Protein AF-A0A348MVX5-F1 (afdb_monomer_lite)

Foldseek 3Di:
DPPPVPQPVVLLVQLLVQLLLQLLLLVLVVVVVVCVVVVNDDDPVNSVVSSVVSSVVCCVPVSVLLSVLLVVLVVVLVVVLLPPLDDPVVSLVSLLQSQLVSQLVVVVVCCVVVVDPDPVVCPPVVSVSSSVSSNVSSNSSSDDDVPDDPCPPPD

Secondary structure (DSSP, 8-state):
---GGGS-HHHHHHHHHHHHHHHHHHHHHHHHHHHHHTT----HHHHHHHHHHHHHHHIIIIIHHHHHHHHHHHHHHHHHHHTS---HHHHHHHHHHHHHHHHHHHHHHHHHHH-----GGGTTHHHHHHHHHHHHHHHHHHS--SS--------

pLDDT: mean 81.34, std 16.55, range [40.72, 96.12]

Structure (mmCIF, N/CA/C/O backbone):
data_AF-A0A348MVX5-F1
#
_entry.id   AF-A0A348MVX5-F1
#
loop_
_atom_site.group_PDB
_atom_site.id
_atom_site.type_symbol
_atom_site.label_atom_id
_atom_site.label_alt_id
_atom_site.label_comp_id
_atom_site.label_asym_id
_atom_site.label_entity_id
_atom_site.label_seq_id
_atom_site.pdbx_PDB_ins_code
_atom_site.Cartn_x
_atom_site.Cartn_y
_atom_site.Cartn_z
_atom_site.occupancy
_atom_site.B_iso_or_equiv
_atom_site.auth_seq_id
_atom_site.auth_comp_id
_atom_site.auth_asym_id
_atom_site.auth_atom_id
_atom_site.pdbx_PDB_model_num
ATOM 1 N N . MET A 1 1 ? -25.251 -5.524 16.983 1.00 43.31 1 MET A N 1
ATOM 2 C CA . MET A 1 1 ? -24.558 -5.622 15.680 1.00 43.31 1 MET A CA 1
ATOM 3 C C . MET A 1 1 ? -24.468 -4.227 15.075 1.00 43.31 1 MET A C 1
ATOM 5 O O . MET A 1 1 ? -25.504 -3.658 14.758 1.00 43.31 1 MET A O 1
ATOM 9 N N . ARG A 1 2 ? -23.276 -3.622 14.963 1.00 45.41 2 ARG A N 1
ATOM 10 C CA . ARG A 1 2 ? -23.129 -2.445 14.089 1.00 45.41 2 ARG A CA 1
ATOM 11 C C . ARG A 1 2 ? -23.274 -2.975 12.668 1.00 45.41 2 ARG A C 1
ATOM 13 O O . ARG A 1 2 ? -22.504 -3.843 12.274 1.00 45.41 2 ARG A O 1
ATOM 20 N N . ASN A 1 3 ? -24.299 -2.515 11.963 1.00 45.69 3 ASN A N 1
ATOM 21 C CA . ASN A 1 3 ? -24.556 -2.868 10.574 1.00 45.69 3 ASN A CA 1
ATOM 22 C C . ASN A 1 3 ? -23.247 -2.810 9.769 1.00 45.69 3 ASN A C 1
ATOM 24 O O . ASN A 1 3 ? -22.631 -1.748 9.690 1.00 45.69 3 ASN A O 1
ATOM 28 N N . ILE A 1 4 ? -22.822 -3.934 9.181 1.00 52.53 4 ILE A N 1
ATOM 29 C CA . ILE A 1 4 ? -21.661 -4.003 8.270 1.00 52.53 4 ILE A CA 1
ATOM 30 C C . ILE A 1 4 ? -21.819 -2.994 7.118 1.00 52.53 4 ILE A C 1
ATOM 32 O O . ILE A 1 4 ? -20.840 -2.456 6.612 1.00 52.53 4 ILE A O 1
ATOM 36 N N . THR A 1 5 ? -23.058 -2.634 6.774 1.00 54.22 5 THR A N 1
ATOM 37 C CA . THR A 1 5 ? -23.395 -1.572 5.818 1.00 54.22 5 THR A CA 1
ATOM 38 C C . THR A 1 5 ? -22.949 -0.163 6.236 1.00 54.22 5 THR A C 1
ATOM 40 O O . THR A 1 5 ? -22.875 0.709 5.379 1.00 54.22 5 THR A O 1
ATOM 43 N N . LEU A 1 6 ? -22.580 0.074 7.502 1.00 62.56 6 LEU A N 1
ATOM 44 C CA . LEU A 1 6 ? -21.971 1.329 7.974 1.00 62.56 6 LEU A CA 1
ATOM 45 C C . LEU A 1 6 ? -20.436 1.336 7.858 1.00 62.56 6 LEU A C 1
ATOM 47 O O . LEU A 1 6 ? -19.782 2.207 8.445 1.00 62.56 6 LEU A O 1
ATOM 51 N N . TRP A 1 7 ? -19.842 0.372 7.144 1.00 69.31 7 TRP A N 1
ATOM 52 C CA . TRP A 1 7 ? -18.416 0.409 6.835 1.00 69.31 7 TRP A CA 1
ATOM 53 C C . TRP A 1 7 ? -18.081 1.714 6.104 1.00 69.31 7 TRP A C 1
ATOM 55 O O . TRP A 1 7 ? -18.845 2.145 5.235 1.00 69.31 7 TRP A O 1
ATOM 65 N N . PRO A 1 8 ? -16.965 2.387 6.428 1.00 80.62 8 PRO A N 1
ATOM 66 C CA . PRO A 1 8 ? -16.646 3.664 5.816 1.00 80.62 8 PRO A CA 1
ATOM 67 C C . PRO A 1 8 ? -16.098 3.473 4.392 1.00 80.62 8 PRO A C 1
ATOM 69 O O . PRO A 1 8 ? -14.918 3.706 4.131 1.00 80.62 8 PRO A O 1
ATOM 72 N N . TRP A 1 9 ? -16.962 3.077 3.455 1.00 85.62 9 TRP A N 1
ATOM 73 C CA . TRP A 1 9 ? -16.619 2.789 2.060 1.00 85.62 9 TRP A CA 1
ATOM 74 C C . TRP A 1 9 ? -15.849 3.930 1.393 1.00 85.62 9 TRP A C 1
ATOM 76 O O . TRP A 1 9 ? -14.855 3.691 0.721 1.00 85.62 9 TRP A O 1
ATOM 86 N N . TRP A 1 10 ? -16.202 5.186 1.670 1.00 86.88 10 TRP A N 1
ATOM 87 C CA . TRP A 1 10 ? -15.455 6.340 1.160 1.00 86.88 10 TRP A CA 1
ATOM 88 C C . TRP A 1 10 ? -14.022 6.461 1.713 1.00 86.88 10 TRP A C 1
ATOM 90 O O . TRP A 1 10 ? -13.110 6.938 1.033 1.00 86.88 10 TRP A O 1
ATOM 100 N N . ARG A 1 11 ? -13.792 6.045 2.966 1.00 87.50 11 ARG A N 1
ATOM 101 C CA . ARG A 1 11 ? -12.440 5.987 3.552 1.00 87.50 11 ARG A CA 1
ATOM 102 C C . ARG A 1 11 ? -11.658 4.840 2.923 1.00 87.50 11 ARG A C 1
ATOM 104 O O . ARG A 1 11 ? -10.506 5.040 2.561 1.00 87.50 11 ARG A O 1
ATOM 111 N N . PHE A 1 12 ? -12.314 3.698 2.725 1.00 91.31 12 PHE A N 1
ATOM 112 C CA . PHE A 1 12 ? -11.741 2.541 2.047 1.00 91.31 12 PHE A CA 1
ATOM 113 C C . PHE A 1 12 ? -11.307 2.870 0.613 1.00 91.31 12 PHE A C 1
ATOM 115 O O . PHE A 1 12 ? -10.137 2.702 0.301 1.00 91.31 12 PHE A O 1
ATOM 122 N N . ILE A 1 13 ? -12.199 3.411 -0.226 1.00 93.00 13 ILE A N 1
ATOM 123 C CA . ILE A 1 13 ? -11.910 3.696 -1.642 1.00 93.00 13 ILE A CA 1
ATOM 124 C C . ILE A 1 13 ? -10.718 4.648 -1.779 1.00 93.00 13 ILE A C 1
ATOM 126 O O . ILE A 1 13 ? -9.829 4.402 -2.585 1.00 93.00 13 ILE A O 1
ATOM 130 N N . ARG A 1 14 ? -10.653 5.711 -0.969 1.00 92.81 14 ARG A N 1
ATOM 131 C CA . ARG A 1 14 ? -9.530 6.662 -1.025 1.00 92.81 14 ARG A CA 1
ATOM 132 C C . ARG A 1 14 ? -8.220 6.055 -0.546 1.00 92.81 14 ARG A C 1
ATOM 134 O O . ARG A 1 14 ? -7.191 6.300 -1.163 1.00 92.81 14 ARG A O 1
ATOM 141 N N . ALA A 1 15 ? -8.261 5.283 0.537 1.00 94.06 15 ALA A N 1
ATOM 142 C CA . ALA A 1 15 ? -7.083 4.597 1.049 1.00 94.06 15 ALA A CA 1
ATOM 143 C C . ALA A 1 15 ? -6.556 3.577 0.033 1.00 94.06 15 ALA A C 1
ATOM 145 O O . ALA A 1 15 ? -5.376 3.603 -0.294 1.00 94.06 15 ALA A O 1
ATOM 146 N N . TRP A 1 16 ? -7.445 2.754 -0.527 1.00 96.00 16 TRP A N 1
ATOM 147 C CA . TRP A 1 16 ? -7.138 1.812 -1.598 1.00 96.00 16 TRP A CA 1
ATOM 148 C C . TRP A 1 16 ? -6.524 2.513 -2.811 1.00 96.00 16 TRP A C 1
ATOM 150 O O . TRP A 1 16 ? -5.440 2.135 -3.243 1.00 96.00 16 TRP A O 1
ATOM 160 N N . PHE A 1 17 ? -7.182 3.551 -3.331 1.00 95.81 17 PHE A N 1
ATOM 161 C CA . PHE A 1 17 ? -6.724 4.264 -4.520 1.00 95.81 17 PHE A CA 1
ATOM 162 C C . PHE A 1 17 ? -5.351 4.912 -4.308 1.00 95.81 17 PHE A C 1
ATOM 164 O O . PHE A 1 17 ? -4.493 4.856 -5.191 1.00 95.81 17 PHE A O 1
ATOM 171 N N . LEU A 1 18 ? -5.116 5.478 -3.120 1.00 95.94 18 LEU A N 1
ATOM 172 C CA . LEU A 1 18 ? -3.822 6.038 -2.740 1.00 95.94 18 LEU A CA 1
ATOM 173 C C . LEU A 1 18 ? -2.747 4.950 -2.625 1.00 95.94 18 LEU A C 1
ATOM 175 O O . LEU A 1 18 ? -1.680 5.100 -3.215 1.00 95.94 18 LEU A O 1
ATOM 179 N N . THR A 1 19 ? -3.027 3.850 -1.916 1.00 96.12 19 THR A N 1
ATOM 180 C CA . THR A 1 19 ? -2.102 2.712 -1.806 1.00 96.12 19 THR A CA 1
ATOM 181 C C . THR A 1 19 ? -1.754 2.161 -3.179 1.00 96.12 19 THR A C 1
ATOM 183 O O . THR A 1 19 ? -0.575 2.017 -3.475 1.00 96.12 19 THR A O 1
ATOM 186 N N . PHE A 1 20 ? -2.752 1.905 -4.028 1.00 95.75 20 PHE A N 1
ATOM 187 C CA . PHE A 1 20 ? -2.557 1.421 -5.392 1.00 95.75 20 PHE A CA 1
ATOM 188 C C . PHE A 1 20 ? -1.690 2.376 -6.214 1.00 95.75 20 PHE A C 1
ATOM 190 O O . PHE A 1 20 ? -0.718 1.946 -6.828 1.00 95.75 20 PHE A O 1
ATOM 197 N N . THR A 1 21 ? -2.003 3.673 -6.191 1.00 96.12 21 THR A N 1
ATOM 198 C CA . THR A 1 21 ? -1.264 4.674 -6.969 1.00 96.12 21 THR A CA 1
ATOM 199 C C . THR A 1 21 ? 0.197 4.732 -6.540 1.00 96.12 21 THR A C 1
ATOM 201 O O . THR A 1 21 ? 1.087 4.632 -7.383 1.00 96.12 21 THR A O 1
ATOM 204 N N . LEU A 1 22 ? 0.458 4.818 -5.232 1.00 95.19 22 LEU A N 1
ATOM 205 C CA . LEU A 1 22 ? 1.821 4.840 -4.702 1.00 95.19 22 LEU A CA 1
ATOM 206 C C . LEU A 1 22 ? 2.564 3.534 -4.998 1.00 95.19 22 LEU A C 1
ATOM 208 O O . LEU A 1 22 ? 3.701 3.583 -5.453 1.00 95.19 22 LEU A O 1
ATOM 212 N N . ALA A 1 23 ? 1.914 2.386 -4.796 1.00 92.56 23 ALA A N 1
ATOM 213 C CA . ALA A 1 23 ? 2.481 1.066 -5.053 1.00 92.56 23 ALA A CA 1
ATOM 214 C C . ALA A 1 23 ? 2.851 0.875 -6.531 1.00 92.56 23 ALA A C 1
ATOM 216 O O . ALA A 1 23 ? 3.953 0.422 -6.840 1.00 92.56 23 ALA A O 1
ATOM 217 N N . SER A 1 24 ? 1.958 1.261 -7.447 1.00 92.94 24 SER A N 1
ATOM 218 C CA . SER A 1 24 ? 2.185 1.181 -8.891 1.00 92.94 24 SER A CA 1
ATOM 219 C C . SER A 1 24 ? 3.335 2.087 -9.322 1.00 92.94 24 SER A C 1
ATOM 221 O O . SER A 1 24 ? 4.240 1.638 -10.017 1.00 92.94 24 SER A O 1
ATOM 223 N N . MET A 1 25 ? 3.344 3.347 -8.876 1.00 92.88 25 MET A N 1
ATOM 224 C CA . MET A 1 25 ? 4.422 4.282 -9.205 1.00 92.88 25 MET A CA 1
ATOM 225 C C . MET A 1 25 ? 5.763 3.814 -8.636 1.00 92.88 25 MET A C 1
ATOM 227 O O . MET A 1 25 ? 6.770 3.834 -9.340 1.00 92.88 25 MET A O 1
ATOM 231 N N . ALA A 1 26 ? 5.781 3.362 -7.380 1.00 91.19 26 ALA A N 1
ATOM 232 C CA . ALA A 1 26 ? 6.964 2.808 -6.735 1.00 91.19 26 ALA A CA 1
ATOM 233 C C . ALA A 1 26 ? 7.507 1.602 -7.508 1.00 91.19 26 ALA A C 1
ATOM 235 O O . ALA A 1 26 ? 8.706 1.542 -7.766 1.00 91.19 26 ALA A O 1
ATOM 236 N N . HIS A 1 27 ? 6.631 0.683 -7.923 1.00 87.56 27 HIS A N 1
ATOM 237 C CA . HIS A 1 27 ? 6.994 -0.489 -8.714 1.00 87.56 27 HIS A CA 1
ATOM 238 C C . HIS A 1 27 ? 7.667 -0.090 -10.034 1.00 87.56 27 HIS A C 1
ATOM 240 O O . HIS A 1 27 ? 8.786 -0.523 -10.309 1.00 87.56 27 HIS A O 1
ATOM 246 N N . THR A 1 28 ? 7.046 0.803 -10.811 1.00 89.62 28 THR A N 1
ATOM 247 C CA . THR A 1 28 ? 7.615 1.266 -12.083 1.00 89.62 28 THR A CA 1
ATOM 248 C C . THR A 1 28 ? 8.943 1.987 -11.880 1.00 89.62 28 THR A C 1
ATOM 250 O O . THR A 1 28 ? 9.933 1.654 -12.526 1.00 89.62 28 THR A O 1
ATOM 253 N N . GLN A 1 29 ? 9.017 2.951 -10.956 1.00 90.19 29 GLN A N 1
ATOM 254 C CA . GLN A 1 29 ? 10.250 3.716 -10.738 1.00 90.19 29 GLN A CA 1
ATOM 255 C C . GLN A 1 29 ? 11.397 2.843 -10.237 1.00 90.19 29 GLN A C 1
ATOM 257 O O . GLN A 1 29 ? 12.549 3.058 -10.618 1.00 90.19 29 GLN A O 1
ATOM 262 N N . PHE A 1 30 ? 11.082 1.838 -9.427 1.00 87.12 30 PHE A N 1
ATOM 263 C CA . PHE A 1 30 ? 12.055 0.881 -8.944 1.00 87.12 30 PHE A CA 1
ATOM 264 C C . PHE A 1 30 ? 12.583 -0.020 -10.072 1.00 87.12 30 PHE A C 1
ATOM 266 O O . PHE A 1 30 ? 13.798 -0.171 -10.207 1.00 87.12 30 PHE A O 1
ATOM 273 N N . ASN A 1 31 ? 11.710 -0.527 -10.947 1.00 85.62 31 ASN A N 1
ATOM 274 C CA . ASN A 1 31 ? 12.122 -1.296 -12.126 1.00 85.62 31 ASN A CA 1
ATOM 275 C C . ASN A 1 31 ? 12.993 -0.450 -13.068 1.00 85.62 31 ASN A C 1
ATOM 277 O O . ASN A 1 31 ? 14.055 -0.890 -13.504 1.00 85.62 31 ASN A O 1
ATOM 281 N N . LEU A 1 32 ? 12.610 0.806 -13.311 1.00 87.50 32 LEU A N 1
ATOM 282 C CA . LEU A 1 32 ? 13.391 1.747 -14.119 1.00 87.50 32 LEU A CA 1
ATOM 283 C C . LEU A 1 32 ? 14.755 2.070 -13.501 1.00 87.50 32 LEU A C 1
ATOM 285 O O . LEU A 1 32 ? 15.733 2.284 -14.215 1.00 87.50 32 LEU A O 1
ATOM 289 N 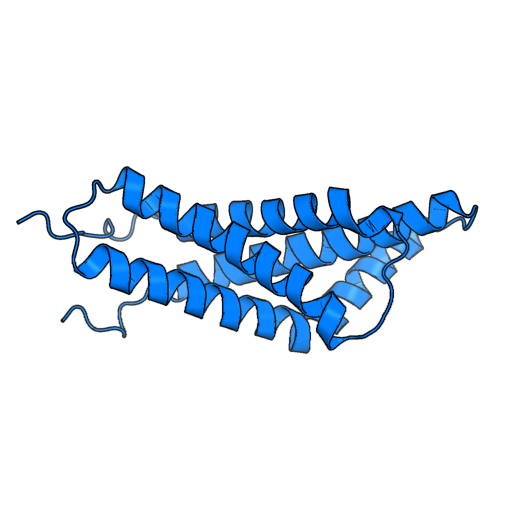N . TRP A 1 33 ? 14.839 2.131 -12.172 1.00 84.75 33 TRP A N 1
ATOM 290 C CA . TRP A 1 33 ? 16.110 2.296 -11.474 1.00 84.75 33 TRP A CA 1
ATOM 291 C C . TRP A 1 33 ? 17.019 1.073 -11.641 1.00 84.75 33 TRP A C 1
ATOM 293 O O . TRP A 1 33 ? 18.223 1.234 -11.824 1.00 84.75 33 TRP A O 1
ATOM 303 N N . GLN A 1 34 ? 16.460 -0.140 -11.651 1.00 82.31 34 GLN A N 1
ATOM 304 C CA . GLN A 1 34 ? 17.231 -1.350 -11.939 1.00 82.31 34 GLN A CA 1
ATOM 305 C C . GLN A 1 34 ? 17.736 -1.402 -13.382 1.00 82.31 34 GLN A C 1
ATOM 307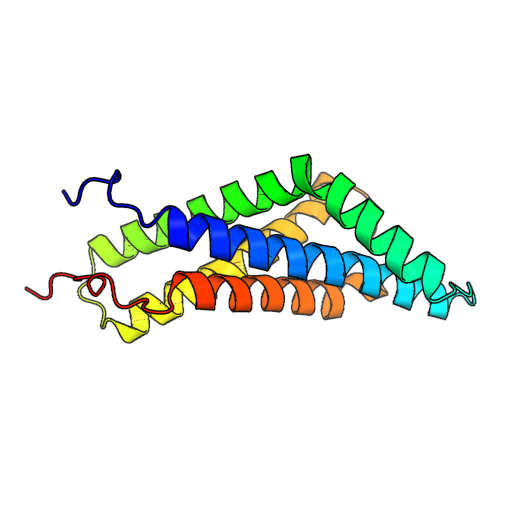 O O . GLN A 1 34 ? 18.884 -1.785 -13.593 1.00 82.31 34 GLN A O 1
ATOM 312 N N . LEU A 1 35 ? 16.935 -0.960 -14.357 1.00 83.88 35 LEU A N 1
ATOM 313 C CA . LEU A 1 35 ? 17.378 -0.845 -15.753 1.00 83.88 35 LEU A CA 1
ATOM 314 C C . LEU A 1 35 ? 18.575 0.107 -15.899 1.00 83.88 35 LEU A C 1
ATOM 316 O O . LEU A 1 35 ? 19.514 -0.186 -16.633 1.00 83.88 35 LEU A O 1
ATOM 320 N N . GLY A 1 36 ? 18.604 1.194 -15.124 1.00 83.31 36 GLY A N 1
ATOM 321 C CA . GLY A 1 36 ? 19.754 2.100 -15.090 1.00 83.31 36 GLY A CA 1
ATOM 322 C C . GLY A 1 36 ? 21.048 1.452 -14.576 1.00 83.31 36 GLY A C 1
ATOM 323 O O . GLY A 1 36 ? 22.129 1.897 -14.939 1.00 83.31 36 GLY A O 1
ATOM 324 N N . LYS A 1 37 ? 20.971 0.383 -13.769 1.00 83.75 37 LYS A N 1
ATOM 325 C CA . LYS A 1 37 ? 22.164 -0.351 -13.300 1.00 83.75 37 LYS A CA 1
ATOM 326 C C . LYS A 1 37 ? 22.789 -1.247 -14.364 1.00 83.75 37 LYS A C 1
ATOM 328 O O . LYS A 1 37 ? 23.947 -1.620 -14.221 1.00 83.75 37 LYS A O 1
ATOM 333 N N . VAL A 1 38 ? 22.023 -1.609 -15.390 1.00 85.81 38 VAL A 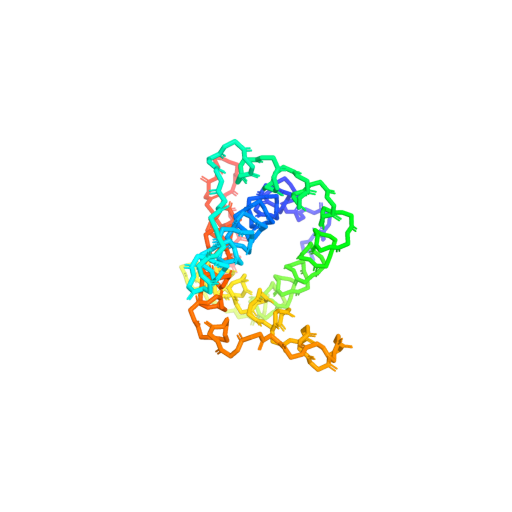N 1
ATOM 334 C CA . VAL A 1 38 ? 22.487 -2.402 -16.539 1.00 85.81 38 VAL A CA 1
ATOM 335 C C . VAL A 1 38 ? 22.725 -1.519 -17.769 1.00 85.81 38 VAL A C 1
ATOM 337 O O . VAL A 1 38 ? 22.693 -2.004 -18.893 1.00 85.81 38 VAL A O 1
ATOM 340 N N . ASP A 1 39 ? 22.954 -0.222 -17.535 1.00 82.44 39 ASP A N 1
ATOM 341 C CA . ASP A 1 39 ? 23.290 0.802 -18.532 1.00 82.44 39 ASP A CA 1
ATOM 342 C C . ASP A 1 39 ? 22.216 1.028 -19.616 1.00 82.44 39 ASP A C 1
ATOM 344 O O . ASP A 1 39 ? 22.480 1.505 -20.718 1.00 82.44 39 ASP A O 1
ATOM 348 N N . ILE A 1 40 ? 20.955 0.719 -19.290 1.00 83.81 40 ILE A N 1
ATOM 349 C CA . ILE A 1 40 ? 19.811 1.043 -20.145 1.00 83.81 40 ILE A CA 1
ATOM 350 C C . ILE A 1 40 ? 19.323 2.446 -19.782 1.00 83.81 40 ILE A C 1
ATOM 352 O O . ILE A 1 40 ? 18.645 2.663 -18.771 1.00 83.81 40 ILE A O 1
ATOM 356 N N . ALA A 1 41 ? 19.654 3.416 -20.632 1.00 85.00 41 ALA A N 1
ATOM 357 C CA . ALA A 1 41 ? 19.205 4.792 -20.479 1.00 85.00 41 ALA A CA 1
ATOM 358 C C . ALA A 1 41 ? 17.713 4.931 -20.834 1.00 85.00 41 ALA A C 1
ATOM 360 O O . ALA A 1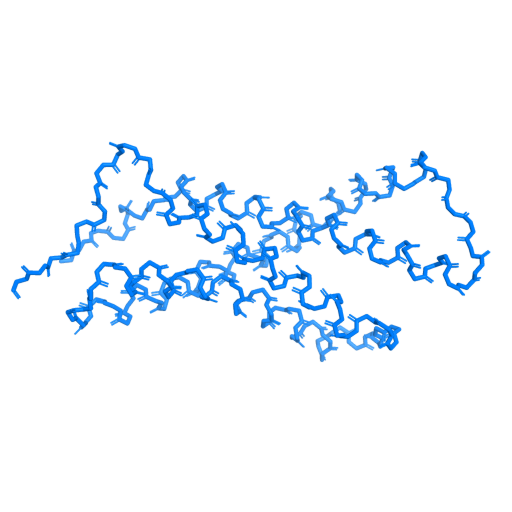 41 ? 17.303 4.725 -21.975 1.00 85.00 41 ALA A O 1
ATOM 361 N N . VAL A 1 42 ? 16.899 5.336 -19.854 1.00 87.12 42 VAL A N 1
ATOM 362 C CA . VAL A 1 42 ? 15.480 5.670 -20.049 1.00 87.12 42 VAL A CA 1
ATOM 363 C C . VAL A 1 42 ? 15.288 7.168 -19.842 1.00 87.12 42 VAL A C 1
ATOM 365 O O . VAL A 1 42 ? 15.503 7.683 -18.742 1.00 87.12 42 VAL A O 1
ATOM 368 N N . SER A 1 43 ? 14.868 7.871 -20.894 1.00 91.81 43 SER A N 1
ATOM 369 C CA . SER A 1 43 ? 14.599 9.314 -20.847 1.00 91.81 43 SER A CA 1
ATOM 370 C C . SER A 1 43 ? 13.439 9.652 -19.904 1.00 91.81 43 SER A C 1
ATOM 372 O O . SER A 1 43 ? 12.545 8.836 -19.677 1.00 91.81 43 SER A O 1
ATOM 374 N N . LEU A 1 44 ? 13.398 10.884 -19.385 1.00 89.31 44 LEU A N 1
ATOM 375 C CA . LEU A 1 44 ? 12.332 11.328 -18.475 1.00 89.31 44 LEU A CA 1
ATOM 376 C C . LEU A 1 44 ? 10.928 11.159 -19.085 1.00 89.31 44 LEU A C 1
ATOM 378 O O . LEU A 1 44 ? 10.017 10.681 -18.411 1.00 89.31 44 LEU A O 1
ATOM 382 N N . ASN A 1 45 ? 10.773 11.472 -20.374 1.00 93.38 45 ASN A N 1
ATOM 383 C CA . ASN A 1 45 ? 9.505 11.311 -21.090 1.00 93.38 45 ASN A CA 1
ATOM 384 C C . ASN A 1 45 ? 9.064 9.842 -21.138 1.00 93.38 45 ASN A C 1
ATOM 386 O O . ASN A 1 45 ? 7.899 9.539 -20.889 1.00 93.38 45 ASN A O 1
ATOM 390 N N . GLN A 1 46 ? 10.000 8.920 -21.388 1.00 91.56 46 GLN A N 1
ATOM 391 C CA . GLN A 1 46 ? 9.719 7.484 -21.349 1.00 91.56 46 GLN A CA 1
ATOM 392 C C . GLN A 1 46 ? 9.344 7.024 -19.938 1.00 91.56 46 GLN A C 1
ATOM 394 O O . GLN A 1 46 ? 8.402 6.254 -19.795 1.00 91.56 46 GLN A O 1
ATOM 399 N N . ARG A 1 47 ? 10.004 7.534 -18.886 1.00 91.50 47 ARG A N 1
ATOM 400 C CA . ARG A 1 47 ? 9.660 7.192 -17.493 1.00 91.50 47 ARG A CA 1
ATOM 401 C C . ARG A 1 47 ? 8.223 7.577 -17.141 1.00 91.50 47 ARG A C 1
ATOM 403 O O . ARG A 1 47 ? 7.522 6.793 -16.501 1.00 91.50 47 ARG A O 1
ATOM 410 N N . ILE A 1 48 ? 7.787 8.769 -17.550 1.00 93.50 48 ILE A N 1
ATOM 411 C CA . ILE A 1 48 ? 6.416 9.247 -17.322 1.00 93.50 48 ILE A CA 1
ATOM 412 C C . ILE A 1 48 ? 5.423 8.383 -18.106 1.00 93.50 48 ILE A C 1
ATOM 414 O O . ILE A 1 48 ? 4.445 7.909 -17.529 1.00 93.50 48 ILE A O 1
ATOM 418 N N . ALA A 1 49 ? 5.702 8.120 -19.387 1.00 94.44 49 ALA A N 1
ATOM 419 C CA . ALA A 1 49 ? 4.851 7.285 -20.232 1.00 94.44 49 ALA A CA 1
ATOM 420 C C . ALA A 1 49 ? 4.704 5.858 -19.677 1.00 94.44 49 ALA A C 1
ATOM 422 O O . ALA A 1 49 ? 3.583 5.373 -19.539 1.00 94.44 49 ALA A O 1
ATOM 423 N N . MET A 1 50 ? 5.812 5.223 -19.284 1.00 92.00 50 MET A N 1
ATOM 424 C CA . MET A 1 50 ? 5.820 3.888 -18.676 1.00 92.00 50 MET A CA 1
ATOM 425 C C . MET A 1 50 ? 5.056 3.865 -17.350 1.00 92.00 50 MET A C 1
ATOM 427 O O . MET A 1 50 ? 4.290 2.944 -17.107 1.00 92.00 50 MET A O 1
ATOM 431 N N . THR A 1 51 ? 5.183 4.908 -16.521 1.00 93.38 51 THR A N 1
ATOM 432 C CA . THR A 1 51 ? 4.410 5.009 -15.268 1.00 93.38 51 THR A CA 1
ATOM 433 C C . THR A 1 51 ? 2.911 5.090 -15.533 1.00 93.38 51 THR A C 1
ATOM 435 O O . THR A 1 51 ? 2.137 4.433 -14.846 1.00 93.38 51 THR A O 1
ATOM 438 N N . GLY A 1 52 ? 2.485 5.871 -16.530 1.00 93.50 52 GLY A N 1
ATOM 439 C CA . GLY A 1 52 ? 1.073 5.961 -16.908 1.00 93.50 52 GLY A CA 1
ATOM 440 C C . GLY A 1 52 ? 0.528 4.649 -17.479 1.00 93.50 52 GLY A C 1
ATOM 441 O O . GLY A 1 52 ? -0.577 4.238 -17.126 1.00 93.50 52 GLY A O 1
ATOM 442 N N . GLN A 1 53 ? 1.313 3.976 -18.324 1.00 93.62 53 GLN A N 1
ATOM 443 C CA . GLN A 1 53 ? 0.958 2.676 -18.899 1.00 93.62 53 GLN A CA 1
ATOM 444 C C . GLN A 1 53 ? 0.845 1.594 -17.824 1.00 93.62 53 GLN A C 1
ATOM 446 O O . GLN A 1 53 ? -0.168 0.899 -17.783 1.00 93.62 53 GLN A O 1
ATOM 451 N N . ASP A 1 54 ? 1.820 1.500 -16.917 1.00 91.81 54 ASP A N 1
ATOM 452 C CA . ASP A 1 54 ? 1.778 0.567 -15.789 1.00 91.81 54 ASP A CA 1
ATOM 453 C C . ASP A 1 54 ? 0.602 0.877 -14.862 1.00 91.81 54 ASP A C 1
ATOM 455 O O . ASP A 1 54 ? -0.129 -0.030 -14.479 1.00 91.81 54 ASP A O 1
ATOM 459 N N . TRP A 1 55 ? 0.357 2.150 -14.542 1.00 93.00 55 TRP A N 1
ATOM 460 C CA . TRP A 1 55 ? -0.762 2.538 -13.682 1.00 93.00 55 TRP A CA 1
ATOM 461 C C . TRP A 1 55 ? -2.114 2.118 -14.274 1.00 93.00 55 TRP A C 1
ATOM 463 O O . TRP A 1 55 ? -2.942 1.545 -13.569 1.00 93.00 55 TRP A O 1
ATOM 473 N N . LEU A 1 56 ? -2.336 2.325 -15.577 1.00 94.44 56 LEU A N 1
ATOM 474 C CA . LEU A 1 56 ? -3.563 1.877 -16.246 1.00 94.44 56 LEU A CA 1
ATOM 475 C C . LEU A 1 56 ? -3.628 0.353 -16.395 1.00 94.44 56 LEU A C 1
ATOM 477 O O . LEU A 1 56 ? -4.688 -0.234 -16.191 1.00 94.44 56 LEU A O 1
ATOM 481 N N . GLY A 1 57 ? -2.511 -0.289 -16.738 1.00 91.44 57 GLY A N 1
ATOM 482 C CA . GLY A 1 57 ? -2.441 -1.732 -16.971 1.00 91.44 57 GLY A CA 1
ATOM 483 C C . GLY A 1 57 ? -2.575 -2.563 -15.695 1.00 91.44 57 GLY A C 1
ATOM 484 O O . GLY A 1 57 ? -3.158 -3.646 -15.722 1.00 91.44 57 GLY A O 1
ATOM 485 N N . LEU A 1 58 ? -2.084 -2.050 -14.565 1.00 90.12 58 LEU A N 1
ATOM 486 C CA . LEU A 1 58 ? -2.131 -2.721 -13.266 1.00 90.12 58 LEU A CA 1
ATOM 487 C C . LEU A 1 58 ? -3.446 -2.468 -12.517 1.00 90.12 58 LEU A C 1
ATOM 489 O O . LEU A 1 58 ? -3.808 -3.255 -11.644 1.00 90.12 58 LEU A O 1
ATOM 493 N N . LEU A 1 59 ? -4.195 -1.411 -12.840 1.00 91.56 59 LEU A N 1
ATOM 494 C CA . LEU A 1 59 ? -5.437 -1.079 -12.133 1.00 91.56 59 LEU A CA 1
ATOM 495 C C . LEU A 1 59 ? -6.470 -2.232 -12.107 1.00 91.56 59 LEU A C 1
ATOM 497 O O . LEU A 1 59 ? -6.973 -2.524 -11.019 1.00 91.56 59 LEU A O 1
ATOM 501 N N . PRO A 1 60 ? -6.783 -2.929 -13.222 1.00 91.38 60 PRO A N 1
ATOM 502 C CA . PRO A 1 60 ? -7.836 -3.948 -13.237 1.00 91.38 60 PRO A CA 1
ATOM 503 C C . PRO A 1 60 ? -7.481 -5.213 -12.453 1.00 91.38 60 PRO A C 1
ATOM 505 O O . PRO A 1 60 ? -8.361 -5.867 -11.904 1.00 91.38 60 PRO A O 1
ATOM 508 N N . THR A 1 61 ? -6.202 -5.578 -12.411 1.00 89.50 61 THR A N 1
ATOM 509 C CA . THR A 1 61 ? -5.736 -6.819 -11.783 1.00 89.50 61 THR A CA 1
ATOM 510 C C . THR A 1 61 ? -5.161 -6.527 -10.407 1.00 89.50 61 THR A C 1
ATOM 512 O O . THR A 1 61 ? -5.740 -6.885 -9.381 1.00 89.50 61 THR A O 1
ATOM 515 N N . TYR A 1 62 ? -4.043 -5.813 -10.372 1.00 86.88 62 TYR A N 1
ATOM 516 C CA . TYR A 1 62 ? -3.321 -5.492 -9.154 1.00 86.88 62 TYR A CA 1
ATOM 517 C C . TYR A 1 62 ? -4.122 -4.565 -8.234 1.00 86.88 62 TYR A C 1
ATOM 519 O O . TYR A 1 62 ? -4.184 -4.801 -7.027 1.00 86.88 62 TYR A O 1
ATOM 527 N N . GLY A 1 63 ? -4.823 -3.575 -8.795 1.00 91.69 63 GLY A N 1
ATOM 528 C CA . GLY A 1 63 ? -5.732 -2.725 -8.025 1.00 91.69 63 GLY A CA 1
ATOM 529 C C . GLY A 1 63 ? -6.823 -3.530 -7.313 1.00 91.69 63 GLY A C 1
ATOM 530 O O . GLY A 1 63 ? -7.051 -3.322 -6.121 1.00 91.69 63 GLY A O 1
ATOM 531 N N . VAL A 1 64 ? -7.445 -4.501 -7.987 1.00 94.56 64 VAL A N 1
ATOM 532 C CA . VAL A 1 64 ? -8.474 -5.370 -7.385 1.00 94.56 64 VAL A CA 1
ATOM 533 C C . VAL A 1 64 ? -7.890 -6.273 -6.295 1.00 94.56 64 VAL A C 1
ATOM 535 O O . VAL A 1 64 ? -8.499 -6.412 -5.233 1.00 94.56 64 VAL A O 1
ATOM 538 N N . ILE A 1 65 ? -6.692 -6.828 -6.502 1.00 93.38 65 ILE A N 1
ATOM 539 C CA . ILE A 1 65 ? -5.992 -7.640 -5.492 1.00 93.38 65 ILE A CA 1
ATOM 540 C C . ILE A 1 65 ? -5.706 -6.812 -4.232 1.00 93.38 65 ILE A C 1
ATOM 542 O O . ILE A 1 65 ? -5.997 -7.263 -3.123 1.00 93.38 65 ILE A O 1
ATOM 546 N N . ILE A 1 66 ? -5.202 -5.582 -4.387 1.00 94.19 66 ILE A N 1
ATOM 547 C CA . ILE A 1 66 ? -4.985 -4.653 -3.268 1.00 94.19 66 ILE A CA 1
ATOM 548 C C . ILE A 1 66 ? -6.306 -4.361 -2.550 1.00 94.19 66 ILE A C 1
ATOM 550 O O . ILE A 1 66 ? -6.346 -4.406 -1.321 1.00 94.19 66 ILE A O 1
ATOM 554 N N . ALA A 1 67 ? -7.386 -4.072 -3.283 1.00 95.69 67 ALA A N 1
ATOM 555 C CA . ALA A 1 67 ? -8.690 -3.794 -2.682 1.00 95.69 67 ALA A CA 1
ATOM 556 C C . ALA A 1 67 ? -9.180 -4.981 -1.840 1.00 95.69 67 ALA A C 1
ATOM 558 O O . ALA A 1 67 ? -9.529 -4.807 -0.671 1.00 95.69 67 ALA A O 1
ATOM 559 N N . GLY A 1 68 ? -9.165 -6.187 -2.413 1.00 95.06 68 GLY A N 1
ATOM 560 C CA . GLY A 1 68 ? -9.587 -7.408 -1.729 1.00 95.06 68 GLY A CA 1
ATOM 561 C C . GLY A 1 68 ? -8.733 -7.712 -0.500 1.00 95.06 68 GLY A C 1
ATOM 562 O O . GLY A 1 68 ? -9.271 -7.987 0.572 1.00 95.06 68 GLY A O 1
ATOM 563 N N . GLY A 1 69 ? -7.409 -7.588 -0.624 1.00 95.12 69 GLY A N 1
ATOM 564 C CA . GLY A 1 69 ? -6.482 -7.799 0.483 1.00 95.12 69 GLY A CA 1
ATOM 565 C C . GLY A 1 69 ? -6.687 -6.801 1.621 1.00 95.12 69 GLY A C 1
ATOM 566 O O . GLY A 1 69 ? -6.805 -7.213 2.772 1.00 95.12 69 GLY A O 1
ATOM 567 N N . LEU A 1 70 ? -6.771 -5.498 1.319 1.00 94.56 70 LEU A N 1
ATOM 568 C CA . LEU A 1 70 ? -6.974 -4.462 2.342 1.00 94.56 70 LEU A CA 1
ATOM 569 C C . LEU A 1 70 ? -8.318 -4.638 3.044 1.00 94.56 70 LEU A C 1
ATOM 571 O O . LEU A 1 70 ? -8.397 -4.506 4.265 1.00 94.56 70 LEU A O 1
ATOM 575 N N . LEU A 1 71 ? -9.369 -4.962 2.285 1.00 94.31 71 LEU A N 1
ATOM 576 C CA . LEU A 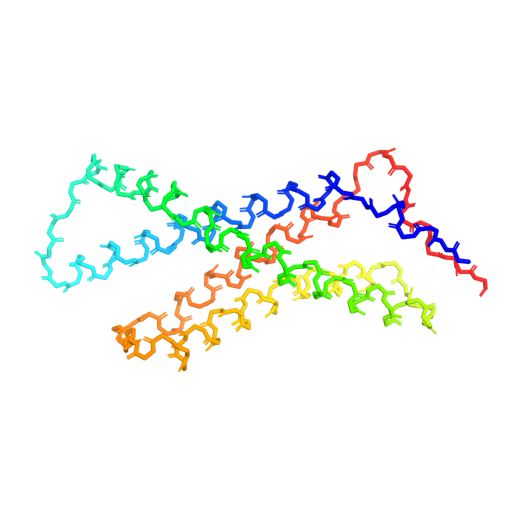1 71 ? -10.687 -5.227 2.845 1.00 94.31 71 LEU A CA 1
ATOM 577 C C . LEU A 1 71 ? -10.628 -6.409 3.815 1.00 94.31 71 LEU A C 1
ATOM 579 O O . LEU A 1 71 ? -11.097 -6.288 4.943 1.00 94.31 71 LEU A O 1
ATOM 583 N N . LEU A 1 72 ? -10.002 -7.516 3.412 1.00 93.69 72 LEU A N 1
ATOM 584 C CA . LEU A 1 72 ? -9.848 -8.698 4.255 1.00 93.69 72 LEU A CA 1
ATOM 585 C C . LEU A 1 72 ? -9.025 -8.401 5.516 1.00 93.69 72 LEU A C 1
ATOM 587 O O . LEU A 1 72 ? -9.472 -8.703 6.622 1.00 93.69 72 LEU A O 1
ATOM 591 N N . GLY A 1 73 ? -7.857 -7.769 5.372 1.00 92.31 73 GLY A N 1
ATOM 592 C CA . GLY A 1 73 ? -6.979 -7.434 6.495 1.00 92.31 73 GLY A CA 1
ATOM 593 C C . GLY A 1 73 ? -7.666 -6.532 7.523 1.00 92.31 73 GLY A C 1
ATOM 594 O O . GLY A 1 73 ? -7.592 -6.772 8.729 1.00 92.31 73 GLY A O 1
ATOM 595 N N . TRP A 1 74 ? -8.415 -5.532 7.060 1.00 91.38 74 TRP A N 1
ATOM 596 C CA . TRP A 1 74 ? -9.167 -4.642 7.942 1.00 91.38 74 TRP A CA 1
ATOM 597 C C . TRP A 1 74 ? -10.427 -5.270 8.529 1.00 91.38 74 TRP A C 1
ATOM 599 O O . TRP A 1 74 ? -10.771 -4.941 9.664 1.00 91.38 74 TRP A O 1
ATOM 609 N N . LEU A 1 75 ? -11.098 -6.183 7.822 1.00 90.00 75 LEU A N 1
ATOM 610 C CA . LEU A 1 75 ? -12.191 -6.974 8.392 1.00 90.00 75 LEU A CA 1
ATOM 611 C C . LEU A 1 75 ? -11.688 -7.848 9.543 1.00 90.00 75 LEU A C 1
ATOM 613 O O . LEU A 1 75 ? -12.308 -7.859 10.603 1.00 90.00 75 LEU A O 1
ATOM 617 N N . ILE A 1 76 ? -10.535 -8.504 9.378 1.00 90.31 76 ILE A N 1
ATOM 618 C CA . ILE A 1 76 ? -9.900 -9.287 10.446 1.00 90.31 76 ILE A CA 1
ATOM 619 C C . ILE A 1 76 ? -9.597 -8.389 11.652 1.00 90.31 76 ILE A C 1
ATOM 621 O O . ILE A 1 76 ? -9.994 -8.721 12.768 1.00 90.31 76 ILE A O 1
ATOM 625 N N . CYS A 1 77 ? -8.983 -7.217 11.446 1.00 88.62 77 CYS A N 1
ATOM 626 C CA . CYS A 1 77 ? -8.775 -6.253 12.532 1.00 88.62 77 CYS A CA 1
ATOM 627 C C . CYS A 1 77 ? -10.087 -5.839 13.205 1.00 88.62 77 CYS A C 1
ATOM 629 O O . CYS A 1 77 ? -10.161 -5.810 14.432 1.00 88.62 77 CYS A O 1
ATOM 631 N N . ALA A 1 78 ? -11.131 -5.539 12.432 1.00 85.69 78 ALA A N 1
ATOM 632 C CA . ALA A 1 78 ? -12.425 -5.146 12.976 1.00 85.69 78 ALA A CA 1
ATOM 633 C C . ALA A 1 78 ? -13.047 -6.249 13.844 1.00 85.69 78 ALA A C 1
ATOM 635 O O . ALA A 1 78 ? -13.581 -5.945 14.908 1.00 85.69 78 ALA A O 1
ATOM 636 N N . VAL A 1 79 ? -12.945 -7.514 13.423 1.00 85.94 79 VAL A N 1
ATOM 637 C CA . VAL A 1 79 ? -13.426 -8.671 14.192 1.00 85.94 79 VAL A CA 1
ATOM 638 C C . VAL A 1 79 ? -12.609 -8.856 15.468 1.00 85.94 79 VAL A C 1
ATOM 640 O O . VAL A 1 79 ? -13.200 -8.989 16.533 1.00 85.94 79 VAL A O 1
ATOM 643 N N . ILE A 1 80 ? -11.275 -8.800 15.395 1.00 86.12 80 ILE A N 1
ATOM 644 C CA . ILE A 1 80 ? -10.403 -8.924 16.575 1.00 86.12 80 ILE A CA 1
ATOM 645 C C . ILE A 1 80 ? -10.768 -7.861 17.608 1.00 86.12 80 ILE A C 1
ATOM 647 O O . ILE A 1 80 ? -11.058 -8.183 18.759 1.00 86.12 80 ILE A O 1
ATOM 651 N N . PHE A 1 81 ? -10.817 -6.595 17.191 1.00 83.44 81 PHE A N 1
ATOM 652 C CA . PHE A 1 81 ? -11.110 -5.515 18.119 1.00 83.44 81 PHE A CA 1
ATOM 653 C C . PHE A 1 81 ? -12.572 -5.488 18.548 1.00 83.44 81 PHE A C 1
ATOM 655 O O . PHE A 1 81 ? -12.865 -4.908 19.582 1.00 83.44 81 PHE A O 1
ATOM 662 N N . HIS A 1 82 ? -13.501 -6.137 17.849 1.00 79.25 82 HIS A N 1
ATOM 663 C CA . HIS A 1 82 ? -14.881 -6.224 18.324 1.00 79.25 82 HIS A CA 1
ATOM 664 C C . HIS A 1 82 ? -14.993 -6.874 19.713 1.00 79.25 82 HIS A C 1
ATOM 666 O O . HIS A 1 82 ? -15.833 -6.455 20.505 1.00 79.25 82 HIS A O 1
ATOM 672 N N . PHE A 1 83 ? -14.132 -7.851 20.009 1.00 77.69 83 PHE A N 1
ATOM 673 C CA . PHE A 1 83 ? -14.159 -8.614 21.260 1.00 77.69 83 PHE A CA 1
ATOM 674 C C . PHE A 1 83 ? -13.221 -8.077 22.342 1.00 77.69 83 PHE A C 1
ATOM 676 O O . PHE A 1 83 ? -13.208 -8.592 23.457 1.00 77.69 83 PHE A O 1
ATOM 683 N N . THR A 1 84 ? -12.422 -7.060 22.036 1.00 76.12 84 THR A N 1
ATOM 684 C CA . THR A 1 84 ? -11.510 -6.462 23.016 1.00 76.12 84 THR A CA 1
ATOM 685 C C . THR A 1 84 ? -12.126 -5.211 23.645 1.00 76.12 84 THR A C 1
ATOM 687 O O . THR A 1 84 ? -13.172 -4.742 23.214 1.00 76.12 84 THR A O 1
ATOM 690 N N . GLN A 1 85 ? -11.457 -4.630 24.638 1.00 75.75 85 GLN A N 1
ATOM 691 C CA . GLN A 1 85 ? -11.693 -3.249 25.078 1.00 75.75 85 GLN A CA 1
ATOM 692 C C . GLN A 1 85 ? -10.451 -2.382 24.824 1.00 75.75 85 GLN A C 1
ATOM 694 O O . GLN A 1 85 ? -9.965 -1.649 25.685 1.00 75.75 85 GLN A O 1
ATOM 699 N N . ALA A 1 86 ? -9.858 -2.526 23.639 1.00 74.25 86 ALA A N 1
ATOM 700 C CA . ALA A 1 86 ? -8.604 -1.862 23.319 1.00 74.25 86 ALA A CA 1
ATOM 701 C C . ALA A 1 86 ? -8.776 -0.336 23.237 1.00 74.25 86 ALA A C 1
ATOM 703 O O . ALA A 1 86 ? -9.784 0.184 22.757 1.00 74.25 86 ALA A O 1
ATOM 704 N N . ARG A 1 87 ? -7.746 0.402 23.665 1.00 78.31 87 ARG A N 1
ATOM 705 C CA . ARG A 1 87 ? -7.706 1.867 23.535 1.00 78.31 87 ARG A CA 1
ATOM 706 C C . ARG A 1 87 ? -7.809 2.274 22.063 1.00 78.31 87 ARG A C 1
ATOM 708 O O . ARG A 1 87 ? -7.172 1.659 21.210 1.00 78.31 87 ARG A O 1
ATOM 715 N N . SER A 1 88 ? -8.513 3.374 21.781 1.00 77.19 88 SER A N 1
ATOM 716 C CA . SER A 1 88 ? -8.714 3.896 20.414 1.00 77.19 88 SER A CA 1
ATOM 717 C C . SER A 1 88 ? -7.404 4.040 19.623 1.00 77.19 88 SER A C 1
ATOM 719 O O . SER A 1 88 ? -7.346 3.657 18.459 1.00 77.19 88 SER A O 1
ATOM 721 N N . THR A 1 89 ? -6.320 4.493 20.261 1.00 81.81 89 THR A N 1
ATOM 722 C CA . THR A 1 89 ? -4.998 4.617 19.622 1.00 81.81 89 THR A CA 1
ATOM 723 C C . THR A 1 89 ? -4.420 3.273 19.171 1.00 81.81 89 THR A C 1
ATOM 725 O O . THR A 1 89 ? -3.839 3.195 18.093 1.00 81.81 89 THR A O 1
ATOM 728 N N . LEU A 1 90 ? -4.595 2.208 19.963 1.00 83.31 90 LEU A N 1
ATOM 729 C CA . LEU A 1 90 ? -4.107 0.869 19.612 1.00 83.31 90 LEU A CA 1
ATOM 730 C C . LEU A 1 90 ? -4.891 0.298 18.434 1.00 83.31 90 LEU A C 1
ATOM 732 O O . LEU A 1 90 ? -4.286 -0.197 17.491 1.00 83.31 90 LEU A O 1
ATOM 736 N N . VAL A 1 91 ? -6.218 0.454 18.447 1.00 83.94 91 VAL A N 1
ATOM 737 C CA . VAL A 1 91 ? -7.076 0.055 17.324 1.00 83.94 91 VAL A CA 1
ATOM 738 C C . VAL A 1 91 ? -6.606 0.748 16.043 1.00 83.94 91 VAL A C 1
ATOM 740 O O . VAL A 1 91 ? -6.333 0.091 15.044 1.00 83.94 91 VAL A O 1
ATOM 743 N N . GLN A 1 92 ? -6.434 2.072 16.085 1.00 86.31 92 GLN A N 1
ATOM 744 C CA . GLN A 1 92 ? -5.959 2.870 14.953 1.00 86.31 92 GLN A CA 1
ATOM 745 C C . GLN A 1 92 ? -4.595 2.401 14.426 1.00 86.31 92 GLN A C 1
ATOM 747 O O . GLN A 1 92 ? -4.451 2.177 13.223 1.00 86.31 92 GLN A O 1
ATOM 752 N N . ALA A 1 93 ? -3.618 2.197 15.314 1.00 88.31 93 ALA A N 1
ATOM 753 C CA . ALA A 1 93 ? -2.301 1.691 14.940 1.00 88.31 93 ALA A CA 1
ATOM 754 C C . ALA A 1 93 ? -2.387 0.309 14.275 1.00 88.31 93 ALA A C 1
ATOM 756 O O . ALA A 1 93 ? -1.721 0.067 13.271 1.00 88.31 93 ALA A O 1
ATOM 757 N N . SER A 1 94 ? -3.249 -0.581 14.768 1.00 89.12 94 SER A N 1
ATOM 758 C CA . SER A 1 94 ? -3.422 -1.911 14.186 1.00 89.12 94 SER A CA 1
ATOM 759 C C . SER A 1 94 ? -4.035 -1.889 12.788 1.00 89.12 94 SER A C 1
ATOM 761 O O . SER A 1 94 ? -3.599 -2.667 11.947 1.00 89.12 94 SER A O 1
ATOM 763 N N . PHE A 1 95 ? -4.973 -0.983 12.488 1.00 90.69 95 PHE A N 1
ATOM 764 C CA . PHE A 1 95 ? -5.467 -0.808 11.112 1.00 90.69 95 PHE A CA 1
ATOM 765 C C . PHE A 1 95 ? -4.364 -0.313 10.163 1.00 90.69 95 PHE A C 1
ATOM 767 O O . PHE A 1 95 ? -4.293 -0.768 9.019 1.00 90.69 95 PHE A O 1
ATOM 774 N N . ILE A 1 96 ? -3.484 0.579 10.636 1.00 93.81 96 ILE A N 1
ATOM 775 C CA . ILE A 1 96 ? -2.327 1.048 9.860 1.00 93.81 96 ILE A CA 1
ATOM 776 C C . ILE A 1 96 ? -1.378 -0.119 9.577 1.00 93.81 96 ILE A C 1
ATOM 778 O O . ILE A 1 96 ? -1.083 -0.405 8.417 1.00 93.81 96 ILE A O 1
ATOM 782 N N . LEU A 1 97 ? -0.967 -0.840 10.625 1.00 94.88 97 LEU A N 1
ATOM 783 C CA . LEU A 1 97 ? -0.077 -1.996 10.512 1.00 94.88 97 LEU A CA 1
ATOM 784 C C . LEU A 1 97 ? -0.668 -3.085 9.617 1.00 94.88 97 LEU A C 1
ATOM 786 O O . LEU A 1 97 ? 0.042 -3.623 8.774 1.00 94.88 97 LEU A O 1
ATOM 790 N N . ALA A 1 98 ? -1.968 -3.363 9.732 1.00 94.25 98 ALA A N 1
ATOM 791 C CA . ALA A 1 98 ? -2.652 -4.321 8.873 1.00 94.25 98 ALA A CA 1
ATOM 792 C C . ALA A 1 98 ? -2.584 -3.932 7.394 1.00 94.25 98 ALA A C 1
ATOM 794 O O . ALA A 1 98 ? -2.414 -4.811 6.554 1.00 94.25 98 ALA A O 1
ATOM 795 N N . GLY A 1 99 ? -2.650 -2.639 7.064 1.00 94.44 99 GLY A N 1
ATOM 796 C CA . GLY A 1 99 ? -2.460 -2.172 5.691 1.00 94.44 99 GLY A CA 1
ATOM 797 C C . GLY A 1 99 ? -1.057 -2.474 5.162 1.00 94.44 99 GLY A C 1
ATOM 798 O O . GLY A 1 99 ? -0.918 -3.067 4.094 1.00 94.44 99 GLY A O 1
ATOM 799 N N . GLY A 1 100 ? -0.016 -2.149 5.934 1.00 94.44 100 GLY A N 1
ATOM 800 C CA . GLY A 1 100 ? 1.370 -2.474 5.573 1.00 94.44 100 GLY A CA 1
ATOM 801 C C . GLY A 1 100 ? 1.619 -3.981 5.444 1.00 94.44 100 GLY A C 1
ATOM 802 O O . GLY A 1 100 ? 2.165 -4.432 4.438 1.00 94.44 100 GLY A O 1
ATOM 803 N N . ILE A 1 101 ? 1.155 -4.768 6.422 1.00 94.94 101 ILE A N 1
ATOM 804 C CA . ILE A 1 101 ? 1.266 -6.236 6.432 1.00 94.94 101 ILE A CA 1
ATOM 805 C C . ILE A 1 101 ? 0.543 -6.842 5.231 1.00 94.94 101 ILE A C 1
ATOM 807 O O . ILE A 1 101 ? 1.087 -7.731 4.587 1.00 94.94 101 ILE A O 1
ATOM 811 N N . THR A 1 102 ? -0.648 -6.347 4.893 1.00 95.44 102 THR A N 1
ATOM 812 C CA . THR A 1 102 ? -1.410 -6.818 3.730 1.00 95.44 102 THR A CA 1
ATOM 813 C C . THR A 1 102 ? -0.623 -6.619 2.440 1.00 95.44 102 THR A C 1
ATOM 815 O O . THR A 1 102 ? -0.499 -7.553 1.651 1.00 95.44 102 THR A O 1
ATOM 818 N N . ILE A 1 103 ? -0.056 -5.428 2.223 1.00 93.88 103 ILE A N 1
ATOM 819 C CA . ILE A 1 103 ? 0.738 -5.165 1.016 1.00 93.88 103 ILE A CA 1
ATOM 820 C C . ILE A 1 103 ? 2.011 -6.012 0.992 1.00 93.88 103 ILE A C 1
ATOM 822 O O . ILE A 1 103 ? 2.347 -6.568 -0.055 1.00 93.88 103 ILE A O 1
ATOM 826 N N . GLY A 1 104 ? 2.682 -6.168 2.135 1.00 91.44 104 GLY A N 1
ATOM 827 C CA . GLY A 1 104 ? 3.820 -7.074 2.265 1.00 91.44 104 GLY A CA 1
ATOM 828 C C . GLY A 1 104 ? 3.453 -8.521 1.928 1.00 91.44 104 GLY A C 1
ATOM 829 O O . GLY A 1 104 ? 4.165 -9.176 1.169 1.00 91.44 104 GLY A O 1
ATOM 830 N N . ALA A 1 105 ? 2.314 -9.005 2.429 1.00 91.75 105 ALA A N 1
ATOM 831 C CA . ALA A 1 105 ? 1.815 -10.352 2.175 1.00 91.75 105 ALA A CA 1
ATOM 832 C C . ALA A 1 105 ? 1.475 -10.568 0.695 1.00 91.75 105 ALA A C 1
ATOM 834 O O . ALA A 1 105 ? 1.904 -11.569 0.128 1.00 91.75 105 ALA A O 1
ATOM 835 N N . ILE A 1 106 ? 0.785 -9.617 0.053 1.00 90.31 106 ILE A N 1
ATOM 836 C CA . ILE A 1 106 ? 0.482 -9.667 -1.387 1.00 90.31 106 ILE A CA 1
ATOM 837 C C . ILE A 1 106 ? 1.779 -9.799 -2.194 1.00 90.31 106 ILE A C 1
ATOM 839 O O . ILE A 1 106 ? 1.909 -10.731 -2.982 1.00 90.31 106 ILE A O 1
ATOM 843 N N . HIS A 1 107 ? 2.769 -8.933 -1.964 1.00 85.31 107 HIS A N 1
ATOM 844 C CA . HIS A 1 107 ? 4.027 -8.979 -2.720 1.00 85.31 107 HIS A CA 1
ATOM 845 C C . HIS A 1 107 ? 4.862 -10.223 -2.427 1.00 85.31 107 HIS A C 1
ATOM 847 O O . HIS A 1 107 ? 5.458 -10.794 -3.339 1.00 85.31 107 HIS A O 1
ATOM 853 N N . THR A 1 108 ? 4.887 -10.677 -1.174 1.00 83.56 108 THR A N 1
ATOM 854 C CA . THR A 1 108 ? 5.590 -11.914 -0.808 1.00 83.56 108 THR A CA 1
ATOM 855 C C . THR A 1 108 ? 4.938 -13.124 -1.475 1.00 83.56 108 THR A C 1
ATOM 857 O O . THR A 1 108 ? 5.642 -14.027 -1.919 1.00 83.56 108 THR A O 1
ATOM 860 N N . ALA A 1 109 ? 3.608 -13.124 -1.605 1.00 83.88 109 ALA A N 1
ATOM 861 C CA . ALA A 1 109 ? 2.850 -14.180 -2.266 1.00 83.88 109 ALA A CA 1
ATOM 862 C C . ALA A 1 109 ? 2.965 -14.147 -3.800 1.00 83.88 109 ALA A C 1
ATOM 864 O O . ALA A 1 109 ? 2.853 -15.192 -4.436 1.00 83.88 109 ALA A O 1
ATOM 865 N N . MET A 1 110 ? 3.241 -12.994 -4.414 1.00 74.38 110 MET A N 1
ATOM 866 C CA . MET A 1 110 ? 3.415 -12.906 -5.870 1.00 74.38 110 MET A CA 1
ATOM 867 C C . MET A 1 110 ? 4.603 -13.734 -6.375 1.00 74.38 110 MET A C 1
ATOM 869 O O . MET A 1 110 ? 4.504 -14.331 -7.442 1.00 74.38 110 MET A O 1
ATOM 873 N N . TYR A 1 111 ? 5.695 -13.840 -5.612 1.00 64.31 111 TYR A N 1
ATOM 874 C CA . TYR A 1 111 ? 6.875 -14.620 -6.011 1.00 64.31 111 TYR A CA 1
ATOM 875 C C . TYR A 1 111 ? 6.596 -16.128 -6.206 1.00 64.31 111 TYR A C 1
ATOM 877 O O . TYR A 1 111 ? 6.857 -16.639 -7.297 1.00 64.31 111 TYR A O 1
ATOM 885 N N . PRO A 1 112 ? 6.042 -16.866 -5.219 1.00 63.62 112 PRO A N 1
ATOM 886 C CA . PRO A 1 112 ? 5.740 -18.287 -5.395 1.00 63.62 112 PRO A CA 1
ATOM 887 C C . PRO A 1 112 ? 4.621 -18.544 -6.414 1.00 63.62 112 PRO A C 1
ATOM 889 O O . PRO A 1 112 ? 4.611 -19.602 -7.039 1.00 63.62 112 PRO A O 1
ATOM 892 N N . ILE A 1 113 ? 3.699 -17.594 -6.606 1.00 63.62 113 ILE A N 1
ATOM 893 C CA . ILE A 1 113 ? 2.565 -17.748 -7.530 1.00 63.62 113 ILE A CA 1
ATOM 894 C C . ILE A 1 113 ? 2.986 -17.504 -8.983 1.00 63.62 113 ILE A C 1
ATOM 896 O O . ILE A 1 113 ? 2.572 -18.243 -9.870 1.00 63.62 113 ILE A O 1
ATOM 900 N N . LEU A 1 114 ? 3.801 -16.476 -9.238 1.00 58.66 114 LEU A N 1
ATOM 901 C CA . LEU A 1 114 ? 4.124 -16.045 -10.600 1.00 58.66 114 LEU A CA 1
ATOM 902 C C . LEU A 1 114 ? 5.367 -16.730 -11.177 1.00 58.66 114 LEU A C 1
ATOM 904 O O . LEU A 1 114 ? 5.599 -16.598 -12.372 1.00 58.66 114 LEU A O 1
ATOM 908 N N . GLN A 1 115 ? 6.154 -17.461 -10.372 1.00 54.72 115 GLN A N 1
ATOM 909 C CA . GLN A 1 115 ? 7.353 -18.210 -10.805 1.00 54.72 115 GLN A CA 1
ATOM 910 C C . GLN A 1 115 ? 8.391 -17.368 -11.581 1.00 54.72 115 GLN A C 1
ATOM 912 O O . GLN A 1 115 ? 9.320 -17.908 -12.178 1.00 54.72 115 GLN A O 1
ATOM 917 N N . VAL A 1 116 ? 8.277 -16.036 -11.560 1.00 54.00 116 VAL A N 1
ATOM 918 C CA . VAL A 1 116 ? 9.264 -15.122 -12.134 1.00 54.00 116 VAL A CA 1
ATOM 919 C C . VAL A 1 116 ? 10.236 -14.742 -11.025 1.00 54.00 116 VAL A C 1
ATOM 921 O O . VAL A 1 116 ? 9.862 -14.100 -10.040 1.00 54.00 116 VAL A O 1
ATOM 924 N N . THR A 1 117 ? 11.503 -15.127 -11.180 1.00 45.72 117 THR A N 1
ATOM 925 C CA . THR A 1 117 ? 12.580 -14.647 -10.316 1.00 45.72 117 THR A CA 1
ATOM 926 C C . THR A 1 117 ? 12.750 -13.150 -10.533 1.00 45.72 117 THR A C 1
ATOM 928 O O . THR A 1 117 ? 13.365 -12.721 -11.509 1.00 45.72 117 THR A O 1
ATOM 931 N N . LEU A 1 118 ? 12.195 -12.351 -9.622 1.00 44.72 118 LEU A N 1
ATOM 932 C CA . LEU A 1 118 ? 12.571 -10.951 -9.453 1.00 44.72 118 LEU A CA 1
ATOM 933 C C . LEU A 1 118 ? 14.102 -10.855 -9.468 1.00 44.72 118 LEU A C 1
ATOM 935 O O . LEU A 1 118 ? 14.770 -11.556 -8.704 1.00 44.72 118 LEU A O 1
ATOM 939 N N . ILE A 1 119 ? 14.653 -9.999 -10.332 1.00 46.31 119 ILE A N 1
ATOM 940 C CA . ILE A 1 119 ? 16.085 -9.680 -10.344 1.00 46.31 119 ILE A CA 1
ATOM 941 C C . ILE A 1 119 ? 16.483 -9.355 -8.899 1.00 46.31 119 ILE A C 1
ATOM 943 O O . ILE A 1 119 ? 15.853 -8.514 -8.256 1.00 46.31 119 ILE A O 1
ATOM 947 N N . ALA A 1 120 ? 17.494 -10.057 -8.379 1.00 43.91 120 ALA A N 1
ATOM 948 C CA . ALA A 1 120 ? 17.817 -10.187 -6.952 1.00 43.91 120 ALA A CA 1
ATOM 949 C C . ALA A 1 120 ? 17.904 -8.864 -6.158 1.00 43.91 120 ALA A C 1
ATOM 951 O O . ALA A 1 120 ? 17.731 -8.865 -4.944 1.00 43.91 120 ALA A O 1
ATOM 952 N N . GLY A 1 121 ? 18.094 -7.723 -6.828 1.00 45.75 121 GLY A N 1
ATOM 953 C CA . GLY A 1 121 ? 18.050 -6.396 -6.214 1.00 45.75 121 GLY A CA 1
ATOM 954 C C . GLY A 1 121 ? 16.658 -5.895 -5.800 1.00 45.75 121 GLY A C 1
ATOM 955 O O . GLY A 1 121 ? 16.591 -4.869 -5.130 1.00 45.75 121 GLY A O 1
ATOM 956 N N . ALA A 1 122 ? 15.558 -6.561 -6.185 1.00 50.22 122 ALA A N 1
ATOM 957 C CA . ALA A 1 122 ? 14.177 -6.125 -5.920 1.00 50.22 122 ALA A CA 1
ATOM 958 C C . ALA A 1 122 ? 13.586 -6.571 -4.583 1.00 50.22 122 ALA A C 1
ATOM 960 O O . ALA A 1 122 ? 12.561 -6.041 -4.150 1.00 50.22 122 ALA A O 1
ATOM 961 N N . ARG A 1 123 ? 14.228 -7.552 -3.948 1.00 59.59 123 ARG A N 1
ATOM 962 C CA . ARG A 1 123 ? 13.626 -8.328 -2.867 1.00 59.59 123 ARG A CA 1
ATOM 963 C C . ARG A 1 123 ? 13.508 -7.550 -1.561 1.00 59.59 123 ARG A C 1
ATOM 965 O O . ARG A 1 123 ? 12.494 -7.676 -0.887 1.00 59.59 123 ARG A O 1
ATOM 972 N N . ASP A 1 124 ? 14.487 -6.700 -1.261 1.00 67.06 124 ASP A N 1
ATOM 973 C CA . ASP A 1 124 ? 14.559 -6.057 0.053 1.00 67.06 124 ASP A CA 1
ATOM 974 C C . ASP A 1 124 ? 14.015 -4.626 0.014 1.00 67.06 124 ASP A C 1
ATOM 976 O O . ASP A 1 124 ? 13.022 -4.304 0.669 1.00 67.06 124 ASP A O 1
ATOM 980 N N . PHE A 1 125 ? 14.602 -3.757 -0.815 1.00 77.62 125 PHE A N 1
ATOM 981 C CA . PHE A 1 125 ? 14.207 -2.345 -0.840 1.00 77.62 125 PHE A CA 1
ATOM 982 C C . PHE A 1 125 ? 12.870 -2.110 -1.557 1.00 77.62 125 PHE A C 1
ATOM 984 O O . PHE A 1 125 ? 12.077 -1.271 -1.129 1.00 77.62 125 PHE A O 1
ATOM 991 N N . GLY A 1 126 ? 12.593 -2.877 -2.617 1.00 82.06 126 GLY A N 1
ATOM 992 C CA . GLY A 1 126 ? 11.320 -2.816 -3.335 1.00 82.06 126 GLY A CA 1
ATOM 993 C C . GLY A 1 126 ? 10.155 -3.232 -2.439 1.00 82.06 126 GLY A C 1
ATOM 994 O O . GLY A 1 126 ? 9.172 -2.503 -2.335 1.00 82.06 126 GLY A O 1
ATOM 995 N N . LEU A 1 127 ? 10.294 -4.348 -1.715 1.00 86.38 127 LEU A N 1
ATOM 996 C CA . LEU A 1 127 ? 9.280 -4.815 -0.767 1.00 86.38 127 LEU A CA 1
ATOM 997 C C . LEU A 1 127 ? 9.050 -3.814 0.371 1.00 86.38 127 LEU A C 1
ATOM 999 O O . LEU A 1 127 ? 7.902 -3.521 0.702 1.00 86.38 127 LEU A O 1
ATOM 1003 N N . LEU A 1 128 ? 10.122 -3.251 0.939 1.00 89.69 128 LEU A N 1
ATOM 1004 C CA . LEU A 1 128 ? 10.005 -2.225 1.975 1.00 89.69 128 LEU A CA 1
ATOM 1005 C C . LEU A 1 128 ? 9.219 -1.010 1.469 1.00 89.69 128 LEU A C 1
ATOM 1007 O O . LEU A 1 128 ? 8.301 -0.550 2.146 1.00 89.69 128 LEU A O 1
ATOM 1011 N N . LEU A 1 129 ? 9.535 -0.520 0.267 1.00 90.81 129 LEU A N 1
ATOM 1012 C CA . LEU A 1 129 ? 8.837 0.613 -0.337 1.00 90.81 129 LEU A CA 1
ATOM 1013 C C . LEU A 1 129 ? 7.344 0.317 -0.534 1.00 90.81 129 LEU A C 1
ATOM 1015 O O . LEU A 1 129 ? 6.504 1.157 -0.226 1.00 90.81 129 LEU A O 1
ATOM 1019 N N . GLN A 1 130 ? 7.006 -0.900 -0.956 1.00 92.19 130 GLN A N 1
ATOM 1020 C CA . GLN A 1 130 ? 5.619 -1.337 -1.108 1.00 92.19 130 GLN A CA 1
ATOM 1021 C C . GLN A 1 130 ? 4.878 -1.396 0.234 1.00 92.19 130 GLN A C 1
ATOM 1023 O O . GLN A 1 130 ? 3.756 -0.898 0.351 1.00 92.19 130 GLN A O 1
ATOM 1028 N N . ILE A 1 131 ? 5.513 -1.928 1.282 1.00 94.06 131 ILE A N 1
ATOM 1029 C CA . ILE A 1 131 ? 4.950 -1.926 2.641 1.00 94.06 131 ILE A CA 1
ATOM 1030 C C . ILE A 1 131 ? 4.687 -0.487 3.104 1.00 94.06 131 ILE A C 1
ATOM 1032 O O . ILE A 1 131 ? 3.610 -0.208 3.637 1.00 94.06 131 ILE A O 1
ATOM 1036 N N . LEU A 1 132 ? 5.614 0.444 2.850 1.00 95.12 132 LEU A N 1
ATOM 1037 C CA . LEU A 1 132 ? 5.423 1.865 3.155 1.00 95.12 132 LEU A CA 1
ATOM 1038 C C . LEU A 1 132 ? 4.221 2.458 2.401 1.00 95.12 132 LEU A C 1
ATOM 1040 O O . LEU A 1 132 ? 3.430 3.177 3.011 1.00 95.12 132 LEU A O 1
ATOM 1044 N N . CYS A 1 133 ? 4.011 2.119 1.124 1.00 94.94 133 CYS A N 1
ATOM 1045 C CA . CYS A 1 133 ? 2.811 2.526 0.378 1.00 94.94 133 CYS A CA 1
ATOM 1046 C C . CYS A 1 133 ? 1.514 2.018 1.039 1.00 94.94 133 CYS A C 1
ATOM 1048 O O . CYS A 1 133 ? 0.520 2.749 1.117 1.00 94.94 133 CYS A O 1
ATOM 1050 N N . GLY A 1 134 ? 1.530 0.786 1.560 1.00 94.31 134 GLY A N 1
ATOM 1051 C CA . GLY A 1 134 ? 0.432 0.213 2.342 1.00 94.31 134 GLY A CA 1
ATOM 1052 C C . GLY A 1 134 ? 0.161 0.976 3.636 1.00 94.31 134 GLY A 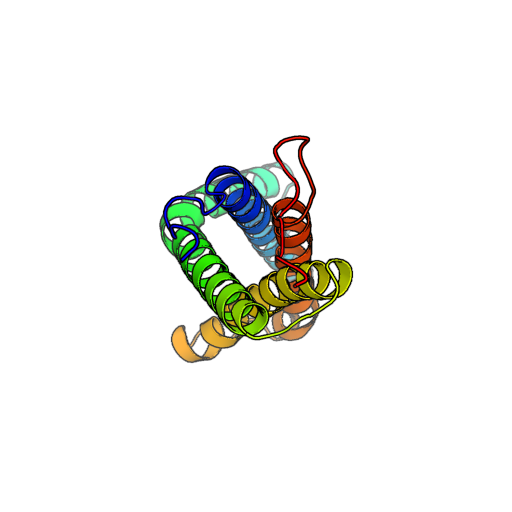C 1
ATOM 1053 O O . GLY A 1 134 ? -0.983 1.344 3.906 1.00 94.31 134 GLY A O 1
ATOM 1054 N N . LEU A 1 135 ? 1.212 1.274 4.405 1.00 95.62 135 LEU A N 1
ATOM 1055 C CA . LEU A 1 135 ? 1.113 2.046 5.648 1.00 95.62 135 LEU A CA 1
ATOM 1056 C C . LEU A 1 135 ? 0.559 3.457 5.395 1.00 95.62 135 LEU A C 1
ATOM 1058 O O . LEU A 1 135 ? -0.358 3.887 6.092 1.00 95.62 135 LEU A O 1
ATOM 1062 N N . ILE A 1 136 ? 1.060 4.157 4.370 1.00 94.88 136 ILE A N 1
ATOM 1063 C CA . ILE A 1 136 ? 0.628 5.521 4.024 1.00 94.88 136 ILE A CA 1
ATOM 1064 C C . ILE A 1 136 ? -0.858 5.553 3.651 1.00 94.88 136 ILE A C 1
ATOM 1066 O O . ILE A 1 136 ? -1.606 6.389 4.164 1.00 94.88 136 ILE A O 1
ATOM 1070 N N . GLY A 1 137 ? -1.324 4.635 2.799 1.00 92.62 137 GLY A N 1
ATOM 1071 C CA . GLY A 1 137 ? -2.749 4.587 2.464 1.00 92.62 137 GLY A CA 1
ATOM 1072 C C . GLY A 1 137 ? -3.621 4.191 3.655 1.00 92.62 137 GLY A C 1
ATOM 1073 O O . GLY A 1 137 ? -4.698 4.760 3.847 1.00 92.62 137 GLY A O 1
ATOM 1074 N N . ALA A 1 138 ? -3.136 3.306 4.530 1.00 92.00 138 ALA A N 1
ATOM 1075 C CA . ALA A 1 138 ? -3.846 2.925 5.746 1.00 92.00 138 ALA A CA 1
ATOM 1076 C C . ALA A 1 138 ? -3.951 4.066 6.774 1.00 92.00 138 ALA A C 1
ATOM 1078 O O . ALA A 1 138 ? -4.979 4.192 7.444 1.00 92.00 138 ALA A O 1
ATOM 1079 N N . CYS A 1 139 ? -2.970 4.972 6.839 1.00 91.12 139 CYS A N 1
ATOM 1080 C CA . CYS A 1 139 ? -3.109 6.221 7.593 1.00 91.12 139 CYS A CA 1
ATOM 1081 C C . CYS A 1 139 ? -4.310 7.040 7.098 1.00 91.12 139 CYS A C 1
ATOM 1083 O O . CYS A 1 139 ? -5.061 7.579 7.910 1.00 91.12 139 CYS A O 1
ATOM 1085 N N . TRP A 1 140 ? -4.556 7.077 5.785 1.00 88.56 140 TRP A N 1
ATOM 1086 C CA . TRP A 1 140 ? -5.709 7.771 5.199 1.00 88.56 140 TRP A CA 1
ATOM 1087 C C . TRP A 1 140 ? -7.046 7.086 5.497 1.00 88.56 140 TRP A C 1
ATOM 1089 O O . TRP A 1 140 ? -8.082 7.747 5.613 1.00 88.56 140 TRP A O 1
ATOM 1099 N N . PHE A 1 141 ? -7.029 5.761 5.663 1.00 87.06 141 PHE A N 1
ATOM 1100 C CA . PHE A 1 141 ? -8.188 5.027 6.156 1.00 87.06 141 PHE A CA 1
ATOM 1101 C C . PHE A 1 141 ? -8.516 5.435 7.589 1.00 87.06 141 PHE A C 1
ATOM 1103 O O . PHE A 1 141 ? -9.683 5.661 7.898 1.00 87.06 141 PHE A O 1
ATOM 1110 N N . VAL A 1 142 ? -7.510 5.573 8.454 1.00 85.12 142 VAL A N 1
ATOM 1111 C CA . VAL A 1 142 ? -7.673 5.874 9.884 1.00 85.12 142 VAL A CA 1
ATOM 1112 C C . VAL A 1 142 ? -7.941 7.355 10.168 1.00 85.12 142 VAL A C 1
ATOM 1114 O O . VAL A 1 142 ? -8.692 7.651 11.101 1.00 85.12 142 VAL A O 1
ATOM 1117 N N . TYR A 1 143 ? -7.415 8.269 9.348 1.00 78.31 143 TYR A N 1
ATOM 1118 C CA . TYR A 1 143 ? -7.491 9.708 9.591 1.00 78.31 143 TYR A CA 1
ATOM 1119 C C . TYR A 1 143 ? -8.945 10.191 9.781 1.00 78.31 143 TYR A C 1
ATOM 1121 O O . TYR A 1 143 ? -9.810 9.930 8.930 1.00 78.31 143 TYR A O 1
ATOM 1129 N N . PRO A 1 144 ? -9.253 10.883 10.893 1.00 62.47 144 PRO A N 1
ATOM 1130 C CA . PRO A 1 144 ? -10.597 11.359 11.166 1.00 62.47 144 PRO A CA 1
ATOM 1131 C C . PRO A 1 144 ? -10.919 12.554 10.266 1.00 62.47 144 PRO A C 1
ATOM 1133 O O . PRO A 1 144 ? -10.445 13.667 10.467 1.00 62.47 144 PRO A O 1
ATOM 1136 N N . ILE A 1 145 ? -11.793 12.345 9.286 1.00 52.41 145 ILE A N 1
ATOM 1137 C CA . ILE A 1 145 ? -12.593 13.445 8.737 1.00 52.41 145 ILE A CA 1
ATOM 1138 C C . ILE A 1 145 ? -13.713 13.693 9.741 1.00 52.41 145 ILE A C 1
ATOM 1140 O O . ILE A 1 145 ? -14.198 12.735 10.333 1.00 52.41 145 ILE A O 1
ATOM 1144 N N . LYS A 1 146 ? -14.124 14.951 9.927 1.00 44.00 146 LYS A N 1
ATOM 1145 C CA . LYS A 1 146 ? -15.127 15.482 10.884 1.00 44.00 146 LYS A CA 1
ATOM 1146 C C . LYS A 1 146 ? -16.488 14.740 10.962 1.00 44.00 146 LYS A C 1
ATOM 1148 O O . LYS A 1 146 ? -17.402 15.171 11.654 1.00 44.00 146 LYS A O 1
ATOM 1153 N N . SER A 1 147 ? -16.659 13.630 10.256 1.00 43.12 147 SER A N 1
ATOM 1154 C CA . SER A 1 147 ? -17.777 12.697 10.326 1.00 43.12 147 SER A CA 1
ATOM 1155 C C . SER A 1 147 ? -17.525 11.644 11.409 1.00 43.12 147 SER A C 1
ATOM 1157 O O . SER A 1 147 ? -16.720 10.747 11.195 1.00 43.12 147 SER A O 1
ATOM 1159 N N . ARG A 1 148 ? -18.226 11.798 12.544 1.00 45.69 148 ARG A N 1
ATOM 1160 C CA . ARG A 1 148 ? -18.384 10.893 13.705 1.00 45.69 148 ARG A CA 1
ATOM 1161 C C . ARG A 1 148 ? -17.162 10.013 14.055 1.00 45.69 148 ARG A C 1
ATOM 1163 O O . ARG A 1 148 ? -16.830 9.110 13.286 1.00 45.69 148 ARG A O 1
ATOM 1170 N N . PRO A 1 149 ? -16.544 10.183 15.246 1.00 45.31 149 PRO A N 1
ATOM 1171 C CA . PRO A 1 149 ? -15.471 9.294 15.683 1.00 45.31 149 PRO A CA 1
ATOM 1172 C C . PRO A 1 149 ? -15.931 7.842 15.559 1.00 45.31 149 PRO A C 1
ATOM 1174 O O . PRO A 1 149 ? -17.118 7.547 15.726 1.00 45.31 149 PRO A O 1
ATOM 1177 N N . LEU A 1 150 ? -15.003 6.938 15.233 1.00 53.19 150 LEU A N 1
ATOM 1178 C CA . LEU A 1 150 ? -15.244 5.505 15.342 1.00 53.19 150 LEU A CA 1
ATOM 1179 C C . LEU A 1 150 ? -15.560 5.242 16.818 1.00 53.19 150 LEU A C 1
ATOM 1181 O O . LEU A 1 150 ? -14.653 5.062 17.621 1.00 53.19 150 LEU A O 1
ATOM 1185 N N . GLN A 1 151 ? -16.843 5.330 17.175 1.00 48.78 151 GLN A N 1
ATOM 1186 C CA . GLN A 1 151 ? -17.341 5.067 18.514 1.00 48.78 151 GLN A CA 1
ATOM 1187 C C . GLN A 1 151 ? -17.119 3.581 18.746 1.00 48.78 151 GLN A C 1
ATOM 1189 O O . GLN A 1 151 ? -17.869 2.724 18.271 1.00 48.78 151 GLN A O 1
ATOM 1194 N N . TYR A 1 152 ? -15.980 3.297 19.352 1.00 53.41 152 TYR A N 1
ATOM 1195 C CA . TYR A 1 152 ? -15.677 2.021 19.934 1.00 53.41 152 TYR A CA 1
ATOM 1196 C C . TYR A 1 152 ? -16.280 2.070 21.326 1.00 53.41 152 TYR A C 1
ATOM 1198 O O . TYR A 1 152 ? -15.915 2.933 22.122 1.00 53.41 152 TYR A O 1
ATOM 1206 N N . ASN A 1 153 ? -17.302 1.253 21.545 1.00 43.47 153 ASN A N 1
ATOM 1207 C CA . ASN A 1 153 ? -18.089 1.297 22.760 1.00 43.47 153 ASN A CA 1
ATOM 1208 C C . ASN A 1 153 ? -17.215 0.811 23.924 1.00 43.47 153 ASN A C 1
ATOM 1210 O O . ASN A 1 153 ? -17.033 -0.391 24.094 1.00 43.47 153 ASN A O 1
ATOM 1214 N N . SER A 1 154 ? -16.629 1.744 24.671 1.00 41.66 154 SER A N 1
ATOM 1215 C CA . SER A 1 154 ? -16.075 1.478 25.993 1.00 41.66 154 SER A CA 1
ATOM 1216 C C . SER A 1 154 ? -17.256 1.384 26.955 1.00 41.66 154 SER A C 1
ATOM 1218 O O . SER A 1 154 ? -17.720 2.409 27.455 1.00 41.66 154 SER A O 1
ATOM 1220 N N . ASN A 1 155 ? -17.788 0.173 27.110 1.00 40.72 155 ASN A N 1
ATOM 1221 C CA . ASN A 1 155 ? -18.612 -0.166 28.266 1.00 40.72 155 ASN A CA 1
ATOM 1222 C C . ASN A 1 155 ? -17.686 -0.495 29.431 1.00 40.72 155 ASN A C 1
ATOM 1224 O O . ASN A 1 155 ? -16.860 -1.416 29.233 1.00 40.72 155 ASN A O 1
#

Sequence (155 aa):
MRNITLWPWWRFIRAWFLTFTLASMAHTQFNLWQLGKVDIAVSLNQRIAMTGQDWLGLLPTYGVIIAGGLLLGWLICAVIFHFTQARSTLVQASFILAGGITIGAIHTAMYPILQVTLIAGARDFGLLLQILCGLIGACWFVYPIKSRPLQYNSN

Radius of gyration: 17.79 Å; chains: 1; bounding box: 48×34×50 Å